Protein AF-A0A3P6DX99-F1 (afdb_monomer_lite)

Sequence (88 aa):
MSYSTAVFKSDDEDLKTAQMRKINLLIDKARIEKNHEVLEIGCGWGTLAIEVVKKLDVNTLVLHYLSNSLNMQKKRLKRSWTSGSDYI

pLDDT: mean 79.45, std 14.74, range [47.12, 97.06]

InterPro domains:
  IPR029063 S-adenosyl-L-methionine-dependent methyltransferase superfamily [G3DSA:3.40.50.150] (1-84)
  IPR029063 S-adenosyl-L-methionine-dependent methyltransferase superfamily [SSF53335] (1-65)
  IPR050723 Cyclopropane Fatty Acid Synthase/Methyltransferase [PTHR43667] (1-76)

Radius of gyration: 13.35 Å; chains: 1; bounding box: 28×22×38 Å

Foldseek 3Di:
DDDDDFQDPDPPDDRVVRNVVVLVVVCVVVVDAAADEAEDEACPLVPSVLVSVLVHVYNYAYDYDDPPRVVVSVVSSVVSHDPDDDRD

Structure (mmCIF, N/CA/C/O backbone):
data_AF-A0A3P6DX99-F1
#
_entry.id   AF-A0A3P6DX99-F1
#
loop_
_atom_site.group_PDB
_atom_site.id
_atom_site.type_symbol
_atom_site.label_atom_id
_atom_site.label_alt_id
_atom_site.label_comp_id
_atom_site.label_asym_id
_atom_site.label_entity_id
_atom_site.label_seq_id
_atom_site.pdbx_PDB_ins_code
_atom_site.Cartn_x
_atom_site.Cartn_y
_atom_site.Cartn_z
_atom_site.occupancy
_atom_site.B_iso_or_equiv
_atom_site.auth_seq_id
_atom_site.auth_comp_id
_atom_site.auth_asym_id
_atom_site.auth_atom_id
_atom_site.pdbx_PDB_model_num
ATOM 1 N N . MET A 1 1 ? 7.721 3.826 0.625 1.00 68.88 1 MET A N 1
ATOM 2 C CA . MET A 1 1 ? 8.800 2.845 0.376 1.00 68.88 1 MET A CA 1
ATOM 3 C C . MET A 1 1 ? 8.155 1.473 0.419 1.00 68.88 1 MET A C 1
ATOM 5 O O . MET A 1 1 ? 7.403 1.234 1.355 1.00 68.88 1 MET A O 1
ATOM 9 N N . SER A 1 2 ? 8.384 0.609 -0.566 1.00 80.12 2 SER A N 1
ATOM 10 C CA . SER A 1 2 ? 7.827 -0.749 -0.586 1.00 80.12 2 SER A CA 1
ATOM 11 C C . SER A 1 2 ? 8.939 -1.724 -0.943 1.00 80.12 2 SER A C 1
ATOM 13 O O . SER A 1 2 ? 9.598 -1.531 -1.959 1.00 80.12 2 SER A O 1
ATOM 15 N N . TYR A 1 3 ? 9.159 -2.732 -0.098 1.00 88.50 3 TYR A N 1
ATOM 16 C CA . TYR A 1 3 ? 10.070 -3.837 -0.392 1.00 88.50 3 TYR A CA 1
ATOM 17 C C . TYR A 1 3 ? 9.244 -5.091 -0.657 1.00 88.50 3 TYR A C 1
ATOM 19 O O . TYR A 1 3 ? 9.064 -5.955 0.193 1.00 88.50 3 TYR A O 1
ATOM 27 N N . SER A 1 4 ? 8.612 -5.092 -1.822 1.00 87.69 4 SER A N 1
ATOM 28 C CA . SER A 1 4 ? 7.812 -6.193 -2.354 1.00 87.69 4 SER A CA 1
ATOM 29 C C . SER A 1 4 ? 7.725 -6.019 -3.869 1.00 87.69 4 SER A C 1
ATOM 31 O O . SER A 1 4 ? 8.174 -4.998 -4.400 1.00 87.69 4 SER A O 1
ATOM 33 N N . THR A 1 5 ? 7.151 -6.995 -4.569 1.00 93.31 5 THR A N 1
ATOM 34 C CA . THR A 1 5 ? 6.966 -6.939 -6.025 1.00 93.31 5 THR A CA 1
ATOM 35 C C . THR A 1 5 ? 6.197 -5.689 -6.463 1.00 93.31 5 THR A C 1
ATOM 37 O O . THR A 1 5 ? 5.498 -5.057 -5.668 1.00 93.31 5 THR A O 1
ATOM 40 N N . ALA A 1 6 ? 6.329 -5.313 -7.730 1.00 95.62 6 ALA A N 1
ATOM 41 C CA . ALA A 1 6 ? 5.565 -4.242 -8.364 1.00 95.62 6 ALA A CA 1
ATOM 42 C C . ALA A 1 6 ? 4.795 -4.806 -9.566 1.00 95.62 6 ALA A C 1
ATOM 44 O O . ALA A 1 6 ? 5.129 -5.884 -10.056 1.00 95.62 6 ALA A O 1
ATOM 45 N N . VAL A 1 7 ? 3.762 -4.098 -10.029 1.00 97.06 7 VAL A N 1
ATOM 46 C CA . VAL A 1 7 ? 2.999 -4.497 -11.222 1.00 97.06 7 VAL A CA 1
ATOM 47 C C . VAL A 1 7 ? 3.268 -3.483 -12.326 1.00 97.06 7 VAL A C 1
ATOM 49 O O . VAL A 1 7 ? 2.713 -2.383 -12.294 1.00 97.06 7 VAL A O 1
ATOM 52 N N . PHE A 1 8 ? 4.121 -3.856 -13.278 1.00 96.94 8 PHE A N 1
ATOM 53 C CA . PHE A 1 8 ? 4.498 -3.033 -14.429 1.00 96.94 8 PHE A CA 1
ATOM 54 C C . PHE A 1 8 ? 3.491 -3.191 -15.571 1.00 96.94 8 PHE A C 1
ATOM 56 O O 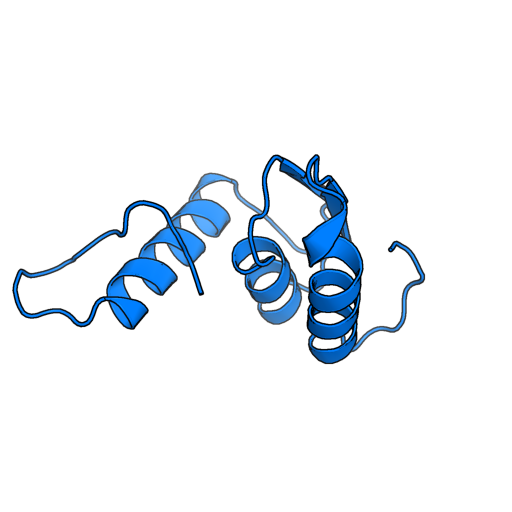. PHE A 1 8 ? 2.940 -4.275 -15.771 1.00 96.94 8 PHE A O 1
ATOM 63 N N . LYS A 1 9 ? 3.230 -2.108 -16.305 1.00 96.25 9 LYS A N 1
ATOM 64 C CA . LYS A 1 9 ? 2.465 -2.148 -17.566 1.00 96.25 9 LYS A CA 1
ATOM 65 C C . LYS A 1 9 ? 3.355 -2.210 -18.808 1.00 96.25 9 LYS A C 1
ATOM 67 O O . LYS A 1 9 ? 2.887 -2.651 -19.852 1.00 96.25 9 LYS A O 1
ATOM 72 N N . SER A 1 10 ? 4.596 -1.758 -18.688 1.00 96.06 10 SER A N 1
ATOM 73 C CA . SER A 1 10 ? 5.613 -1.735 -19.738 1.00 96.06 10 SER A CA 1
ATOM 74 C C . SER A 1 10 ? 6.998 -1.744 -19.095 1.00 96.06 10 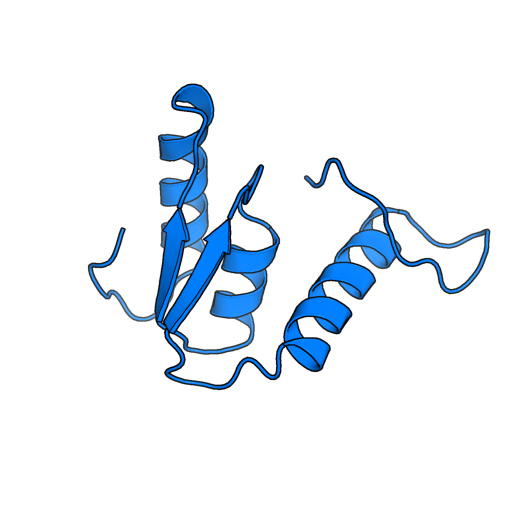SER A C 1
ATOM 76 O O . SER A 1 10 ? 7.131 -1.341 -17.937 1.00 96.06 10 SER A O 1
ATOM 78 N N . ASP A 1 11 ? 8.016 -2.155 -19.847 1.00 94.12 11 ASP A N 1
ATOM 79 C CA . ASP A 1 11 ? 9.384 -2.307 -19.333 1.00 94.12 11 ASP A CA 1
ATOM 80 C C . ASP A 1 11 ? 10.030 -0.966 -18.938 1.00 94.12 11 ASP A C 1
ATOM 82 O O . ASP A 1 11 ? 10.783 -0.907 -17.970 1.00 94.12 11 ASP A O 1
ATOM 86 N N . ASP A 1 12 ? 9.659 0.128 -19.611 1.00 95.50 12 ASP A N 1
ATOM 87 C CA . ASP A 1 12 ? 10.196 1.476 -19.352 1.00 95.50 12 ASP A CA 1
ATOM 88 C C . ASP A 1 12 ? 9.481 2.225 -18.212 1.00 95.50 12 ASP A C 1
ATOM 90 O O . ASP A 1 12 ? 9.683 3.422 -17.996 1.00 95.50 12 ASP A O 1
ATOM 94 N N . GLU A 1 13 ? 8.572 1.560 -17.500 1.00 96.50 13 GLU A N 1
ATOM 95 C CA . GLU A 1 13 ? 7.768 2.216 -16.480 1.00 96.50 13 GLU A CA 1
ATOM 96 C C . GLU A 1 13 ? 8.515 2.396 -15.153 1.00 96.50 13 GLU A C 1
ATOM 98 O O . GLU A 1 13 ? 9.126 1.477 -14.612 1.00 96.50 13 GLU A O 1
ATOM 103 N N . ASP A 1 14 ? 8.378 3.584 -14.563 1.00 96.81 14 ASP A N 1
ATOM 104 C CA . ASP A 1 14 ? 8.979 3.895 -13.271 1.00 96.81 14 ASP A CA 1
ATOM 105 C C . ASP A 1 14 ? 8.461 2.992 -12.128 1.00 96.81 14 ASP A C 1
ATOM 107 O O . ASP A 1 14 ? 7.254 2.770 -11.948 1.00 96.81 14 ASP A O 1
ATOM 111 N N . LEU A 1 15 ? 9.391 2.536 -11.280 1.00 95.19 15 LEU A N 1
ATOM 112 C CA . LEU A 1 15 ? 9.116 1.629 -10.165 1.00 95.19 15 LEU A CA 1
ATOM 113 C C . LEU A 1 15 ? 8.066 2.192 -9.201 1.00 95.19 15 LEU A C 1
ATOM 115 O O . LEU A 1 15 ? 7.231 1.434 -8.700 1.00 95.19 15 LEU A O 1
ATOM 119 N N . LYS A 1 16 ? 8.075 3.502 -8.917 1.00 94.06 16 LYS A N 1
ATOM 120 C CA . LYS A 1 16 ? 7.090 4.108 -8.006 1.00 94.06 16 LYS A CA 1
ATOM 121 C C . LYS A 1 16 ? 5.687 3.963 -8.587 1.00 94.06 16 LYS A C 1
ATOM 123 O O . LYS A 1 16 ? 4.763 3.601 -7.857 1.00 94.06 16 LYS A O 1
ATOM 128 N N . THR A 1 17 ? 5.536 4.188 -9.888 1.00 95.44 17 THR A N 1
ATOM 129 C CA . THR A 1 17 ? 4.263 4.011 -10.599 1.00 95.44 17 THR A CA 1
ATOM 130 C C . THR A 1 17 ? 3.802 2.553 -10.563 1.00 95.44 17 THR A C 1
ATOM 132 O O . THR A 1 17 ? 2.648 2.280 -10.216 1.00 95.44 17 THR A O 1
ATOM 135 N N . ALA A 1 18 ? 4.704 1.605 -10.822 1.00 96.81 18 ALA A N 1
ATOM 136 C CA . ALA A 1 18 ? 4.407 0.173 -10.769 1.00 96.81 18 ALA A CA 1
ATOM 137 C C . ALA A 1 18 ? 4.038 -0.321 -9.354 1.00 96.81 18 ALA A C 1
ATOM 139 O O . ALA A 1 18 ? 3.130 -1.144 -9.179 1.00 96.81 18 ALA A O 1
ATOM 140 N N . GLN A 1 19 ? 4.692 0.211 -8.318 1.00 95.88 19 GLN A N 1
ATOM 141 C CA . GLN A 1 19 ? 4.363 -0.070 -6.918 1.00 95.88 19 GLN A CA 1
ATOM 142 C C . GLN A 1 19 ? 2.974 0.467 -6.555 1.00 95.88 19 GLN A C 1
ATOM 144 O O . GLN A 1 19 ? 2.170 -0.259 -5.970 1.00 95.88 19 GLN A O 1
ATOM 149 N N . MET A 1 20 ? 2.658 1.704 -6.946 1.00 94.81 20 MET A N 1
ATOM 150 C CA . MET A 1 20 ? 1.344 2.305 -6.697 1.00 94.81 20 MET A CA 1
ATOM 151 C C . MET A 1 20 ? 0.220 1.573 -7.426 1.00 94.81 20 MET A C 1
ATOM 153 O O . MET A 1 20 ? -0.863 1.391 -6.869 1.00 94.81 20 MET A O 1
ATOM 157 N N . ARG A 1 21 ? 0.477 1.078 -8.639 1.00 95.75 21 ARG A N 1
ATOM 158 C CA . ARG A 1 21 ? -0.487 0.236 -9.348 1.00 95.75 21 ARG A CA 1
ATOM 159 C C . ARG A 1 21 ? -0.812 -1.033 -8.585 1.00 95.75 21 ARG A C 1
ATOM 161 O O . ARG A 1 21 ? -1.987 -1.356 -8.456 1.00 95.75 21 ARG A O 1
ATOM 168 N N . LYS A 1 22 ? 0.199 -1.738 -8.071 1.00 95.56 22 LYS A N 1
ATOM 169 C CA . LYS A 1 22 ? -0.035 -2.923 -7.239 1.00 95.56 22 LYS A CA 1
ATOM 170 C C . LYS A 1 22 ? -0.931 -2.583 -6.049 1.00 95.56 22 LYS A C 1
ATOM 172 O O . LYS A 1 22 ? -1.876 -3.316 -5.795 1.00 95.56 22 LYS A O 1
ATOM 177 N N . ILE A 1 23 ? -0.648 -1.487 -5.342 1.00 94.00 23 ILE A N 1
ATOM 178 C CA . ILE A 1 23 ? -1.464 -1.059 -4.196 1.00 94.00 23 ILE A CA 1
ATOM 179 C C . ILE A 1 23 ? -2.922 -0.855 -4.616 1.00 94.00 23 ILE A C 1
ATOM 181 O O . ILE A 1 23 ? -3.809 -1.423 -3.992 1.00 94.00 23 ILE A O 1
ATOM 185 N N . ASN A 1 24 ? -3.168 -0.145 -5.717 1.00 93.31 24 ASN A N 1
ATOM 186 C CA . ASN A 1 24 ? -4.525 0.056 -6.231 1.00 93.31 24 ASN A CA 1
ATOM 187 C C . ASN A 1 24 ? -5.210 -1.266 -6.587 1.00 93.31 24 ASN A C 1
ATOM 189 O O . ASN A 1 24 ? -6.326 -1.508 -6.153 1.00 93.31 24 ASN A O 1
ATOM 193 N N . LEU A 1 25 ? -4.504 -2.160 -7.283 1.00 95.06 25 LEU A N 1
ATOM 194 C CA . LEU A 1 25 ? -5.028 -3.482 -7.621 1.00 95.06 25 LEU A CA 1
ATOM 195 C C . LEU A 1 25 ? -5.376 -4.310 -6.381 1.00 95.06 25 LEU A C 1
ATOM 197 O O . LEU A 1 25 ? -6.330 -5.078 -6.431 1.00 95.06 25 LEU A O 1
ATOM 201 N N . LEU A 1 26 ? -4.614 -4.193 -5.290 1.00 93.44 26 LEU A N 1
ATOM 202 C CA . LEU A 1 26 ? -4.929 -4.876 -4.034 1.00 93.44 26 LEU A CA 1
ATOM 203 C C . LEU A 1 26 ? -6.208 -4.320 -3.408 1.00 93.44 26 LEU A C 1
ATOM 205 O O . LEU A 1 26 ? -7.057 -5.110 -3.012 1.00 93.44 26 LEU A O 1
ATOM 209 N N . ILE A 1 27 ? -6.360 -2.995 -3.367 1.00 91.50 27 ILE A N 1
ATOM 210 C CA . ILE A 1 27 ? -7.569 -2.329 -2.857 1.00 91.50 27 ILE A CA 1
ATOM 211 C C . ILE A 1 27 ? -8.797 -2.767 -3.666 1.00 91.50 27 ILE A C 1
ATOM 213 O O . ILE A 1 27 ? -9.792 -3.202 -3.085 1.00 91.50 27 ILE A O 1
ATOM 217 N N . ASP A 1 28 ? -8.688 -2.737 -4.996 1.00 93.06 28 ASP A N 1
ATOM 218 C CA . ASP A 1 28 ? -9.773 -3.100 -5.910 1.00 93.06 28 ASP A CA 1
ATOM 219 C C . ASP A 1 28 ? -10.134 -4.591 -5.789 1.00 93.06 28 ASP A C 1
ATOM 221 O O . ASP A 1 28 ? -11.305 -4.956 -5.680 1.00 93.06 28 ASP A O 1
ATOM 225 N N . LYS A 1 29 ? -9.129 -5.480 -5.761 1.00 95.19 29 LYS A N 1
ATOM 226 C CA . LYS A 1 29 ? -9.346 -6.933 -5.638 1.00 95.19 29 LYS A CA 1
ATOM 227 C C . LYS A 1 29 ? -9.906 -7.332 -4.280 1.00 95.19 29 LYS A C 1
ATOM 229 O O . LYS A 1 29 ? -10.716 -8.254 -4.220 1.00 95.19 29 LYS A O 1
ATOM 234 N N . ALA A 1 30 ? -9.478 -6.660 -3.215 1.00 92.31 30 ALA A N 1
ATOM 235 C CA . ALA A 1 30 ? -10.005 -6.865 -1.872 1.00 92.31 30 ALA A CA 1
ATOM 236 C C . ALA A 1 30 ? -11.384 -6.213 -1.675 1.00 92.31 30 ALA A C 1
ATOM 238 O O . ALA A 1 30 ? -12.002 -6.451 -0.642 1.00 92.31 30 ALA A O 1
ATOM 239 N N . ARG A 1 31 ? -11.870 -5.431 -2.657 1.00 92.50 31 ARG A N 1
ATOM 240 C CA . ARG A 1 31 ? -13.161 -4.723 -2.619 1.00 92.50 31 ARG A CA 1
ATOM 241 C C . ARG A 1 31 ? -13.317 -3.921 -1.331 1.00 92.50 31 ARG A C 1
ATOM 243 O O . ARG A 1 31 ? -14.312 -4.025 -0.618 1.00 92.50 31 ARG A O 1
ATOM 250 N N . ILE A 1 32 ? -12.271 -3.176 -0.994 1.00 89.31 32 ILE A N 1
ATOM 251 C CA . ILE A 1 32 ? -12.299 -2.316 0.183 1.00 89.31 32 ILE A CA 1
ATOM 252 C C . ILE A 1 32 ? -13.230 -1.145 -0.129 1.00 89.31 32 ILE A C 1
ATOM 254 O O . ILE A 1 32 ? -13.041 -0.447 -1.123 1.00 89.31 32 ILE A O 1
ATOM 258 N N . GLU A 1 33 ? -14.217 -0.929 0.733 1.00 84.94 33 GLU A N 1
ATOM 259 C CA . GLU A 1 33 ? -15.206 0.138 0.614 1.00 84.94 33 GLU A CA 1
ATOM 260 C C . GLU A 1 33 ? -15.205 1.005 1.871 1.00 84.94 33 GLU A C 1
ATOM 262 O O . GLU A 1 33 ? -14.615 0.647 2.893 1.00 84.94 33 GLU A O 1
ATOM 267 N N . LYS A 1 34 ? -15.870 2.163 1.790 1.00 82.25 34 LYS A N 1
ATOM 268 C CA . LYS A 1 34 ? -16.017 3.093 2.913 1.00 82.25 34 LYS A CA 1
ATOM 269 C C . LYS A 1 34 ? -16.582 2.365 4.146 1.00 82.25 34 LYS A C 1
ATOM 271 O O . LYS A 1 34 ? -17.482 1.543 4.020 1.00 82.25 34 LYS A O 1
ATOM 276 N N . ASN A 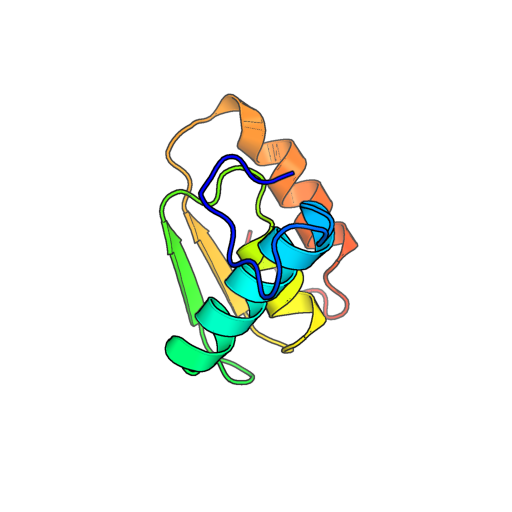1 35 ? -16.089 2.715 5.336 1.00 78.62 35 ASN A N 1
ATOM 277 C CA . ASN A 1 35 ? -16.458 2.118 6.629 1.00 78.62 35 ASN A CA 1
ATOM 278 C C . ASN A 1 35 ? -16.027 0.655 6.861 1.00 78.62 35 ASN A C 1
ATOM 280 O O . ASN A 1 35 ? -16.346 0.113 7.917 1.00 78.62 35 ASN A O 1
ATOM 284 N N . HIS A 1 36 ? -15.302 0.007 5.942 1.00 83.12 36 HIS A N 1
ATOM 285 C CA . HIS A 1 36 ? -14.718 -1.303 6.237 1.00 83.12 36 HIS A CA 1
ATOM 286 C C . HIS A 1 36 ? -13.627 -1.206 7.307 1.00 83.12 36 HIS A C 1
ATOM 288 O O . HIS A 1 36 ? -12.856 -0.245 7.345 1.00 83.12 36 HIS A O 1
ATOM 294 N N . GLU A 1 37 ? -13.529 -2.254 8.124 1.00 82.06 37 GLU A N 1
ATOM 295 C CA . GLU A 1 37 ? -12.365 -2.510 8.963 1.00 82.06 37 GLU A CA 1
ATOM 296 C C . GLU A 1 37 ? -11.383 -3.399 8.203 1.00 82.06 37 GLU A C 1
ATOM 298 O O . GLU A 1 37 ? -11.708 -4.515 7.798 1.00 82.06 37 GLU A O 1
ATOM 303 N N . VAL A 1 38 ? -10.176 -2.889 7.966 1.00 83.12 38 VAL A N 1
ATOM 304 C CA . VAL A 1 38 ? -9.165 -3.576 7.150 1.00 83.12 38 VAL A CA 1
ATOM 305 C C . VAL A 1 38 ? -7.999 -3.986 8.027 1.00 83.12 38 VAL A C 1
ATOM 307 O O . VAL A 1 38 ? -7.398 -3.125 8.662 1.00 83.12 38 VAL A O 1
ATOM 310 N N . LEU A 1 39 ? -7.654 -5.276 8.004 1.00 83.88 39 LEU A N 1
ATOM 311 C CA . LEU A 1 39 ? -6.458 -5.817 8.640 1.00 83.88 39 LEU A CA 1
ATOM 312 C C . LEU A 1 39 ? -5.336 -6.020 7.612 1.00 83.88 39 LEU A C 1
ATOM 314 O O . LEU A 1 39 ? -5.431 -6.882 6.740 1.00 83.88 39 LEU A O 1
ATOM 318 N N . GLU A 1 40 ? -4.241 -5.271 7.748 1.00 83.00 40 GLU A N 1
ATOM 319 C CA . GLU A 1 40 ? -3.017 -5.483 6.962 1.00 83.00 40 GLU A CA 1
ATOM 320 C C . GLU A 1 40 ? -1.971 -6.242 7.793 1.00 83.00 40 GLU A C 1
ATOM 322 O O . GLU A 1 40 ? -1.394 -5.682 8.725 1.00 83.00 40 GLU A O 1
ATOM 327 N N . ILE A 1 41 ? -1.699 -7.506 7.444 1.00 85.00 41 ILE A N 1
ATOM 328 C CA . ILE A 1 41 ? -0.646 -8.316 8.076 1.00 85.00 41 ILE A CA 1
ATOM 329 C C . ILE A 1 41 ? 0.677 -8.079 7.345 1.00 85.00 41 ILE A C 1
ATOM 331 O O . ILE A 1 41 ? 0.786 -8.320 6.145 1.00 85.00 41 ILE A O 1
ATOM 335 N N . GLY A 1 42 ? 1.707 -7.644 8.076 1.00 82.69 42 GLY A N 1
ATOM 336 C CA . GLY A 1 42 ? 3.033 -7.424 7.489 1.00 82.69 42 GLY A CA 1
ATOM 337 C C . GLY A 1 42 ? 3.121 -6.133 6.671 1.00 82.69 42 GLY A C 1
ATOM 338 O O . GLY A 1 42 ? 3.747 -6.099 5.616 1.00 82.69 42 GLY A O 1
ATOM 339 N N . CYS A 1 43 ? 2.545 -5.046 7.186 1.00 79.25 43 CYS A N 1
ATOM 340 C CA . CYS A 1 43 ? 2.398 -3.758 6.497 1.00 79.25 43 CYS A CA 1
ATOM 341 C C . CYS A 1 43 ? 3.701 -3.042 6.075 1.00 79.25 43 CYS A C 1
ATOM 343 O O . CYS A 1 43 ? 3.668 -2.022 5.380 1.00 79.25 43 CYS A O 1
ATOM 345 N N . GLY A 1 44 ? 4.871 -3.546 6.486 1.00 84.12 44 GLY A N 1
ATOM 346 C CA . GLY A 1 44 ? 6.177 -2.976 6.158 1.00 84.12 44 GLY A CA 1
ATOM 347 C C . GLY A 1 44 ? 6.306 -1.518 6.604 1.00 84.12 44 GLY A C 1
ATOM 348 O O . GLY A 1 44 ? 6.561 -1.245 7.770 1.00 84.12 44 GLY A O 1
ATOM 349 N N . TRP A 1 45 ? 6.152 -0.585 5.657 1.00 84.62 45 TRP A N 1
ATOM 350 C CA . TRP A 1 45 ? 6.190 0.866 5.893 1.00 84.62 45 TRP A CA 1
ATOM 351 C C . TRP A 1 45 ? 4.802 1.535 5.910 1.00 84.62 45 TRP A C 1
ATOM 353 O O . TRP A 1 45 ? 4.736 2.769 5.894 1.00 84.62 45 TRP A O 1
ATOM 363 N N . GLY A 1 46 ? 3.724 0.747 5.8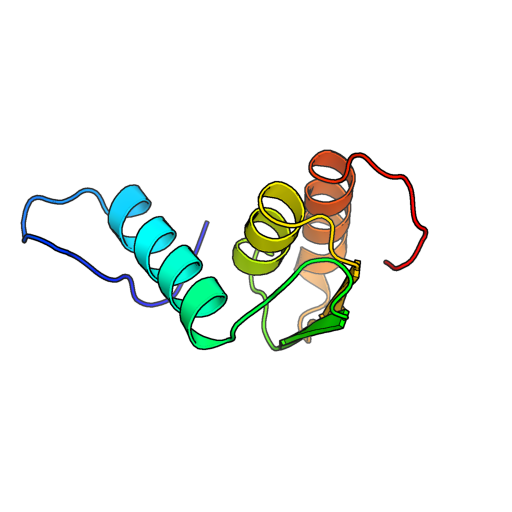82 1.00 85.12 46 GLY A N 1
ATOM 364 C CA . GLY A 1 46 ? 2.330 1.193 5.940 1.00 85.12 46 GLY A CA 1
ATOM 365 C C . GLY A 1 46 ? 1.792 1.779 4.634 1.00 85.12 46 GLY A C 1
ATOM 366 O O . GLY A 1 46 ? 0.894 2.610 4.670 1.00 85.12 46 GLY A O 1
ATOM 367 N N . THR A 1 47 ? 2.365 1.425 3.476 1.00 88.75 47 THR A N 1
ATOM 368 C CA . THR A 1 47 ? 1.974 2.066 2.201 1.00 88.75 47 THR A CA 1
ATOM 369 C C . THR A 1 47 ? 0.539 1.717 1.804 1.00 88.75 47 THR A C 1
ATOM 371 O O . THR A 1 47 ? -0.184 2.619 1.404 1.00 88.75 47 THR A O 1
ATOM 374 N N . LEU A 1 48 ? 0.101 0.460 1.948 1.00 88.81 48 LEU A N 1
ATOM 375 C CA . LEU A 1 48 ? -1.282 0.084 1.638 1.00 88.81 48 LEU A CA 1
ATOM 376 C C . LEU A 1 48 ? -2.257 0.772 2.597 1.00 88.81 48 LEU A C 1
ATOM 378 O O . LEU A 1 48 ? -3.145 1.466 2.118 1.00 88.81 48 LEU A O 1
ATOM 382 N N . ALA A 1 49 ? -2.048 0.670 3.914 1.00 86.12 49 ALA A N 1
ATOM 383 C CA . ALA A 1 49 ? -2.882 1.357 4.904 1.00 86.12 49 ALA A CA 1
ATOM 384 C C . ALA A 1 49 ? -3.022 2.871 4.650 1.00 86.12 49 ALA A C 1
ATOM 386 O O . ALA A 1 49 ? -4.124 3.410 4.699 1.00 86.12 49 ALA A O 1
ATOM 387 N N . ILE A 1 50 ? -1.921 3.565 4.336 1.00 85.62 50 ILE A N 1
ATOM 388 C CA . ILE A 1 50 ? -1.957 5.002 4.024 1.00 85.62 50 ILE A CA 1
ATOM 389 C C . ILE A 1 50 ? -2.802 5.277 2.777 1.00 85.62 50 ILE A C 1
ATOM 391 O O . ILE 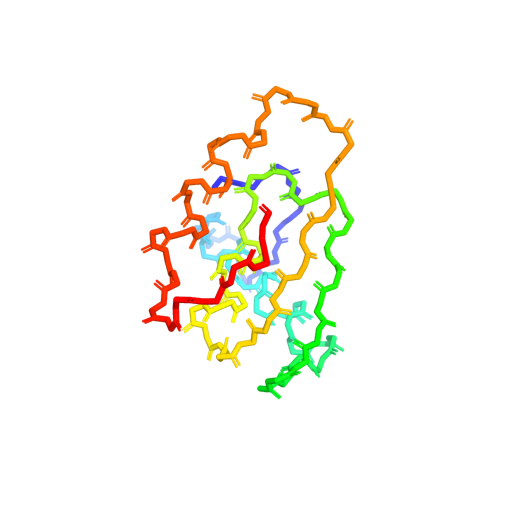A 1 50 ? -3.589 6.219 2.767 1.00 85.62 50 ILE A O 1
ATOM 395 N N . GLU A 1 51 ? -2.629 4.489 1.719 1.00 88.38 51 GLU A N 1
ATOM 396 C CA . GLU A 1 51 ? -3.354 4.698 0.463 1.00 88.38 51 GLU A CA 1
ATOM 397 C C . GLU A 1 51 ? -4.833 4.325 0.579 1.00 88.38 51 GLU A C 1
ATOM 399 O O . GLU A 1 51 ? -5.675 5.017 0.013 1.00 88.38 51 GLU A O 1
ATOM 404 N N . VAL A 1 52 ? -5.155 3.294 1.362 1.00 87.50 52 VAL A N 1
ATOM 405 C CA . VAL A 1 52 ? -6.526 2.909 1.707 1.00 87.50 52 VAL A CA 1
ATOM 406 C C . VAL A 1 52 ? -7.236 4.063 2.412 1.00 87.50 52 VAL A C 1
ATOM 408 O O . VAL A 1 52 ? -8.255 4.513 1.909 1.00 87.50 52 VAL A O 1
ATOM 411 N N . VAL A 1 53 ? -6.656 4.618 3.479 1.00 84.00 53 VAL A N 1
ATOM 412 C CA . VAL A 1 53 ? -7.223 5.766 4.213 1.00 84.00 53 VAL A CA 1
ATOM 413 C C . VAL A 1 53 ? -7.381 7.008 3.336 1.00 84.00 53 VAL A C 1
ATOM 415 O O . VAL A 1 53 ? -8.369 7.729 3.436 1.00 84.00 53 VAL A O 1
ATOM 418 N N . LYS A 1 54 ? -6.384 7.319 2.500 1.00 83.19 54 LYS A N 1
ATOM 419 C CA . LYS A 1 54 ? -6.442 8.516 1.646 1.00 83.19 54 LYS A CA 1
ATOM 420 C C . LYS A 1 54 ? -7.535 8.417 0.590 1.00 83.19 54 LYS A C 1
ATOM 422 O O . LYS A 1 54 ? -8.109 9.434 0.212 1.00 83.19 54 LYS A O 1
ATOM 427 N N . LYS A 1 55 ? -7.746 7.217 0.050 1.00 81.75 55 LYS A N 1
ATOM 428 C CA . LYS A 1 55 ? -8.722 6.970 -1.016 1.00 81.75 55 LYS A CA 1
ATOM 429 C C . L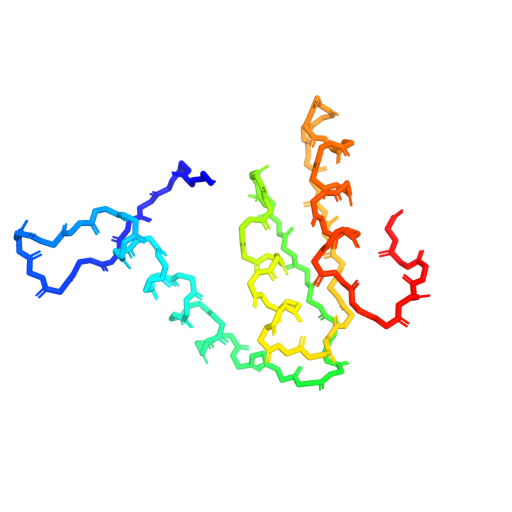YS A 1 55 ? -10.122 6.740 -0.477 1.00 81.75 55 LYS A C 1
ATOM 431 O O . LYS A 1 55 ? -11.091 7.107 -1.134 1.00 81.75 55 LYS A O 1
ATOM 436 N N . LEU A 1 56 ? -10.210 6.087 0.671 1.00 76.06 56 LEU A N 1
ATOM 437 C CA . LEU A 1 56 ? -11.433 5.578 1.254 1.00 76.06 56 LEU A CA 1
ATOM 438 C C . LEU A 1 56 ? -11.441 6.011 2.718 1.00 76.06 56 LEU A C 1
ATOM 440 O O . LEU A 1 56 ? -10.504 5.745 3.461 1.00 76.06 56 LEU A O 1
ATOM 444 N N . ASP A 1 57 ? -12.507 6.680 3.137 1.00 67.69 57 ASP A N 1
ATOM 445 C CA . ASP A 1 57 ? -12.725 7.082 4.529 1.00 67.69 57 ASP A CA 1
ATOM 446 C C . ASP A 1 57 ? -13.056 5.832 5.372 1.00 67.69 57 ASP A C 1
ATOM 448 O O . ASP A 1 57 ? -14.217 5.530 5.651 1.00 67.69 57 ASP A O 1
ATOM 452 N N . VAL A 1 58 ? -12.033 5.015 5.646 1.00 66.94 58 VAL A N 1
ATOM 453 C CA . VAL A 1 58 ? -12.141 3.702 6.294 1.00 66.94 58 VAL A CA 1
ATOM 454 C C . VAL A 1 58 ? -11.339 3.629 7.583 1.00 66.94 58 VAL A C 1
ATOM 456 O O . VAL A 1 58 ? -10.242 4.184 7.705 1.00 66.94 58 VAL A O 1
ATOM 459 N N . ASN A 1 59 ? -11.853 2.842 8.523 1.00 64.06 59 ASN A N 1
ATOM 460 C CA . ASN A 1 59 ? -11.168 2.530 9.766 1.00 64.06 59 ASN A CA 1
ATOM 461 C C . ASN A 1 59 ? -10.172 1.389 9.505 1.00 64.06 59 ASN A C 1
ATOM 463 O O . ASN A 1 59 ? -10.525 0.217 9.485 1.00 64.06 59 ASN A O 1
ATOM 467 N N . THR A 1 60 ? -8.906 1.716 9.238 1.00 62.09 60 THR A N 1
ATOM 468 C CA . THR A 1 60 ? -7.874 0.694 8.971 1.00 62.09 60 THR A CA 1
ATOM 469 C C . THR A 1 60 ? -7.169 0.275 10.261 1.00 62.09 60 THR A C 1
ATOM 471 O O . THR A 1 60 ? -6.494 1.100 10.876 1.00 62.09 60 THR A O 1
ATOM 474 N N . LEU A 1 61 ? -7.243 -1.008 10.628 1.00 59.44 61 LEU A N 1
ATOM 475 C CA . LEU A 1 61 ? -6.475 -1.590 11.731 1.00 59.44 61 LEU A CA 1
ATOM 476 C C . LEU A 1 61 ? -5.189 -2.241 11.196 1.00 59.44 61 LEU A C 1
ATOM 478 O O . LEU A 1 61 ? -5.206 -3.203 10.433 1.00 59.44 61 LEU A O 1
ATOM 482 N N . VAL A 1 62 ? -4.034 -1.745 11.627 1.00 63.00 62 VAL A N 1
ATOM 483 C CA . VAL A 1 62 ? -2.732 -2.224 11.139 1.00 63.00 62 VAL A CA 1
ATOM 484 C C . VAL A 1 62 ? -2.073 -3.119 12.192 1.00 63.00 62 VAL A C 1
ATOM 486 O O . VAL A 1 62 ? -1.703 -2.623 13.255 1.00 63.00 62 VAL A O 1
ATOM 489 N N . LEU A 1 63 ? -1.858 -4.412 11.901 1.00 54.66 63 LEU A N 1
ATOM 490 C CA . LEU A 1 63 ? -1.072 -5.303 12.769 1.00 54.66 63 LEU A CA 1
ATOM 491 C C . LEU A 1 63 ? 0.318 -5.566 12.179 1.00 54.66 63 LEU A C 1
ATOM 493 O O . LEU A 1 63 ? 0.492 -5.963 11.026 1.00 54.66 63 LEU A O 1
ATOM 497 N N . HIS A 1 64 ? 1.339 -5.358 13.004 1.00 60.84 64 HIS A N 1
ATOM 498 C CA . HIS A 1 64 ? 2.739 -5.467 12.615 1.00 60.84 64 HIS A CA 1
ATOM 499 C C . HIS A 1 64 ? 3.509 -6.347 13.609 1.00 60.84 64 HIS A C 1
ATOM 501 O O . HIS A 1 64 ? 3.305 -6.226 14.812 1.00 60.84 64 HIS A O 1
ATOM 507 N N . TYR A 1 65 ? 4.418 -7.198 13.113 1.00 47.97 65 TYR A N 1
ATOM 508 C CA . TYR A 1 65 ? 5.215 -8.121 13.940 1.00 47.97 65 TYR A CA 1
ATOM 509 C C . TYR A 1 65 ? 6.658 -7.638 14.239 1.00 47.97 65 TYR A C 1
ATOM 511 O O . TYR A 1 65 ? 7.349 -8.260 15.034 1.00 47.97 65 TYR A O 1
ATOM 519 N N . LEU A 1 66 ? 7.144 -6.515 13.682 1.00 51.19 66 LEU A N 1
ATOM 520 C CA . LEU A 1 66 ? 8.480 -5.965 14.002 1.00 51.19 66 LEU A CA 1
ATOM 521 C C . LEU A 1 66 ? 8.451 -4.601 14.732 1.00 51.19 66 LEU A C 1
ATOM 523 O O . LEU A 1 66 ? 8.208 -3.538 14.164 1.00 51.19 66 LEU A O 1
ATOM 527 N N . SER A 1 67 ? 8.796 -4.615 16.017 1.00 55.16 67 SER A N 1
ATOM 528 C CA . SER A 1 67 ? 8.748 -3.479 16.957 1.00 55.16 67 SER A CA 1
ATOM 529 C C . SER A 1 67 ? 9.404 -2.163 16.486 1.00 55.16 67 SER A C 1
ATOM 531 O O . SER A 1 67 ? 8.929 -1.083 16.841 1.00 55.16 67 SER A O 1
ATOM 533 N N . ASN A 1 68 ? 10.453 -2.204 15.658 1.00 63.47 68 ASN A N 1
ATOM 534 C CA . ASN A 1 68 ? 11.305 -1.031 15.405 1.00 63.47 68 ASN A CA 1
ATOM 535 C C . ASN A 1 68 ? 10.702 0.049 14.484 1.00 63.47 68 ASN A C 1
ATOM 537 O O . ASN A 1 68 ? 11.121 1.203 14.552 1.00 63.47 68 ASN A O 1
ATOM 541 N N . SER A 1 69 ? 9.721 -0.277 13.633 1.00 62.19 69 SER A N 1
ATOM 542 C CA . SER A 1 69 ? 9.144 0.689 12.669 1.00 62.19 69 SER A CA 1
ATOM 543 C C . SER A 1 69 ? 7.739 1.174 13.033 1.00 62.19 69 SER A C 1
ATOM 545 O O . SER A 1 69 ? 7.147 1.969 12.297 1.00 62.19 69 SER A O 1
ATOM 547 N N . LEU A 1 70 ? 7.196 0.722 14.166 1.00 66.44 70 LEU A N 1
ATOM 548 C CA . LEU A 1 70 ? 5.804 0.957 14.555 1.00 66.44 70 LEU A CA 1
ATOM 549 C C . LEU A 1 70 ? 5.498 2.457 14.710 1.00 66.44 70 LEU A C 1
ATOM 551 O O . LEU A 1 70 ? 4.577 2.985 14.090 1.00 66.44 70 LEU A O 1
ATOM 555 N N . ASN A 1 71 ? 6.337 3.180 15.458 1.00 70.81 71 ASN A N 1
ATOM 556 C CA . ASN A 1 71 ? 6.130 4.603 15.751 1.00 70.81 71 ASN A CA 1
ATOM 557 C C . ASN A 1 71 ? 6.131 5.489 14.501 1.00 70.81 71 ASN A C 1
ATOM 559 O O . ASN A 1 71 ? 5.354 6.442 14.409 1.00 70.81 71 ASN A O 1
ATOM 563 N N . MET A 1 72 ? 6.989 5.195 13.522 1.00 72.81 72 MET A N 1
ATOM 564 C CA . MET A 1 72 ? 7.039 5.979 12.288 1.00 72.81 72 MET A CA 1
ATOM 565 C C . MET A 1 72 ? 5.799 5.739 11.422 1.00 72.81 72 MET A C 1
ATOM 567 O O . MET A 1 72 ? 5.283 6.681 10.820 1.00 72.81 72 MET A O 1
ATOM 571 N N . GLN A 1 73 ? 5.298 4.505 11.388 1.00 68.62 73 GLN A N 1
ATOM 572 C CA . GLN A 1 73 ? 4.077 4.162 10.662 1.00 68.62 73 GLN A CA 1
ATOM 573 C C . GLN A 1 73 ? 2.852 4.811 11.301 1.00 68.62 73 GLN A C 1
ATOM 575 O O . GLN A 1 73 ? 2.125 5.509 10.597 1.00 68.62 73 GLN A O 1
ATOM 580 N N . LYS A 1 74 ? 2.701 4.716 12.632 1.00 71.81 74 LYS A N 1
ATOM 581 C CA . LYS A 1 74 ? 1.642 5.427 13.371 1.00 71.81 74 LYS A CA 1
ATOM 582 C C . LYS A 1 74 ? 1.661 6.928 13.058 1.00 71.81 74 LYS A C 1
ATOM 584 O O . LYS A 1 74 ? 0.631 7.506 12.727 1.00 71.81 74 LYS A O 1
ATOM 589 N N . LYS A 1 75 ? 2.842 7.563 13.071 1.00 75.69 75 LYS A N 1
ATOM 590 C CA . LYS A 1 75 ? 2.999 8.989 12.716 1.00 75.69 75 LYS A CA 1
ATOM 591 C C . LYS A 1 75 ? 2.599 9.300 11.270 1.00 75.69 75 LYS A C 1
ATOM 593 O O . LYS A 1 75 ? 2.005 10.344 11.018 1.00 75.69 75 LYS A O 1
ATOM 598 N N . ARG A 1 76 ? 2.947 8.437 10.311 1.00 75.31 76 ARG A N 1
ATOM 599 C CA . ARG A 1 76 ? 2.591 8.617 8.891 1.00 75.31 76 ARG A CA 1
ATOM 600 C C . ARG A 1 76 ? 1.099 8.433 8.638 1.00 75.31 76 ARG A C 1
ATOM 602 O O . ARG A 1 76 ? 0.534 9.196 7.857 1.00 75.31 76 ARG A O 1
ATOM 609 N N . LEU A 1 77 ? 0.487 7.465 9.315 1.00 72.12 77 LEU A N 1
ATOM 610 C CA . LEU A 1 77 ? -0.945 7.215 9.234 1.00 72.12 77 LEU A CA 1
ATOM 611 C C . LEU A 1 77 ? -1.720 8.394 9.828 1.00 72.12 77 LEU A C 1
ATOM 613 O O . LEU A 1 77 ? -2.526 8.980 9.117 1.00 72.12 77 LEU A O 1
ATOM 617 N N . LYS A 1 78 ? -1.363 8.852 11.042 1.00 73.19 78 LYS A N 1
ATOM 618 C CA . LYS A 1 78 ? -1.951 10.060 11.660 1.00 73.19 78 LYS A CA 1
ATOM 619 C C . LYS A 1 78 ? -1.842 11.301 10.773 1.00 73.19 78 LYS A C 1
ATOM 621 O O . LYS A 1 78 ? -2.774 12.084 10.709 1.00 73.19 78 LYS A O 1
ATOM 626 N N . ARG A 1 79 ? -0.721 11.480 10.065 1.00 73.50 79 ARG A N 1
ATOM 627 C CA . ARG A 1 79 ? -0.534 12.591 9.110 1.00 73.50 79 ARG A CA 1
ATOM 628 C C . ARG A 1 79 ? -1.413 12.501 7.863 1.00 73.50 79 ARG A C 1
ATOM 630 O O . ARG A 1 79 ? -1.608 13.515 7.208 1.00 73.50 79 ARG A O 1
ATOM 637 N N . SER A 1 80 ? -1.846 11.299 7.497 1.00 68.56 80 SER A N 1
ATOM 638 C CA . SER A 1 80 ? -2.641 11.053 6.288 1.00 68.56 80 SER A CA 1
ATOM 639 C C . SER A 1 80 ? -4.142 10.946 6.585 1.00 68.56 80 SER A C 1
ATOM 641 O O . SER A 1 80 ? -4.932 10.919 5.650 1.00 68.56 80 SER A O 1
ATOM 643 N N . TRP A 1 81 ? -4.518 10.879 7.865 1.00 69.50 81 TRP A N 1
ATOM 644 C CA . TRP A 1 81 ? -5.886 10.763 8.369 1.00 69.50 81 TRP A CA 1
ATOM 645 C C . TRP A 1 81 ? -6.502 12.150 8.588 1.00 69.50 81 TRP A C 1
ATOM 647 O O . TRP A 1 81 ? -5.883 13.003 9.223 1.00 69.50 81 TRP A O 1
ATOM 657 N N . THR A 1 82 ? -7.727 12.370 8.112 1.00 61.22 82 THR A N 1
ATOM 658 C CA . THR A 1 82 ? -8.430 13.663 8.228 1.00 61.22 82 THR A CA 1
ATOM 659 C C . THR A 1 82 ? -9.564 13.672 9.260 1.00 61.22 82 THR A C 1
ATOM 661 O O . THR A 1 82 ? -10.000 14.756 9.634 1.00 61.22 82 THR A O 1
ATOM 664 N N . SER A 1 83 ? -10.038 12.513 9.746 1.00 58.59 83 SER A N 1
ATOM 665 C CA . SER A 1 83 ? -11.283 12.396 10.538 1.00 58.59 83 SER A CA 1
ATOM 666 C C . SER A 1 83 ? -11.124 12.049 12.034 1.00 58.59 83 SER A C 1
ATOM 668 O O . SER A 1 83 ? -12.121 11.917 12.732 1.00 58.59 83 SER A O 1
ATOM 670 N N . GLY A 1 84 ? -9.900 11.981 12.573 1.00 50.16 84 GLY A N 1
ATOM 671 C CA . GLY A 1 84 ? -9.643 12.041 14.026 1.00 50.16 84 GLY A CA 1
ATOM 672 C C . GLY A 1 84 ? -10.148 10.890 14.920 1.00 50.16 84 GLY A C 1
ATOM 673 O O . GLY A 1 84 ? -10.445 11.149 16.079 1.00 50.16 84 GLY A O 1
ATOM 674 N N . SER A 1 85 ? -10.240 9.645 14.441 1.00 50.06 85 SER A N 1
ATOM 675 C CA . SER A 1 85 ? -10.652 8.484 15.252 1.00 50.06 85 SER A CA 1
ATOM 676 C C . SER A 1 85 ? -9.439 7.742 15.849 1.00 50.06 85 SER A C 1
ATOM 678 O O . SER A 1 85 ? -8.371 7.662 15.237 1.00 50.06 85 SER A O 1
ATOM 680 N N . ASP A 1 86 ? -9.593 7.252 17.084 1.00 48.28 86 ASP A N 1
ATOM 681 C CA . ASP A 1 86 ? -8.501 6.875 18.001 1.00 48.28 86 ASP A CA 1
ATOM 682 C C . ASP A 1 86 ? -7.960 5.437 17.846 1.00 48.28 86 ASP A C 1
ATOM 684 O O . ASP A 1 86 ? -7.228 4.940 18.705 1.00 48.28 86 ASP A O 1
ATOM 688 N N . TYR A 1 87 ? -8.256 4.741 16.749 1.00 50.66 87 TYR A N 1
ATOM 689 C CA . TYR A 1 87 ? -7.831 3.346 16.573 1.00 50.66 87 TYR A CA 1
ATOM 690 C C . TYR A 1 87 ? -6.404 3.231 16.009 1.00 50.66 87 TYR A C 1
ATOM 692 O O . TYR A 1 87 ? -6.217 2.927 14.831 1.00 50.66 87 TYR A O 1
ATOM 700 N N . ILE A 1 88 ? -5.379 3.472 16.846 1.00 47.12 88 ILE A N 1
ATOM 701 C CA . ILE A 1 88 ? -3.972 3.112 16.544 1.00 47.12 88 ILE A CA 1
ATOM 702 C C . ILE A 1 88 ? -3.192 2.587 17.755 1.00 47.12 88 ILE A C 1
ATOM 704 O O . ILE A 1 88 ? -2.775 3.383 18.626 1.00 47.12 88 ILE A O 1
#

Organism: Brassica oleracea (NCBI:txid3712)

Secondary structure (DSSP, 8-state):
---S----SSTT--HHHHHHHHHHHHHHHTT--TT-EEEEET-TTTHHHHHHHHHS--EEEEE-S-GGGHHHHHHHHHHH--S-----